Protein AF-A0A345ZHM4-F1 (afdb_monomer)

Mean predicted aligned error: 8.9 Å

Nearest PDB structures (foldseek):
  5lj5-assembly1_M  TM=5.415E-01  e=1.130E+00  Saccharomyces cerevisiae
  4q5e-assembly1_A  TM=4.643E-01  e=9.451E-01  Shigella sonnei Ss046
  3f7w-assembly1_A  TM=4.558E-01  e=5.976E+00  Thermobifida fusca YX
  5ih0-assembly1_A  TM=4.108E-01  e=2.927E+00  Escherichia coli
  6fdn-assembly1_A  TM=2.787E-01  e=7.144E+00  Homo sapiens

Solvent-accessible surface area (backbone atoms only — not comparable to full-atom values): 8341 Å² total; per-residue (Å²): 135,90,80,89,83,80,83,87,79,81,80,81,78,81,82,77,82,76,77,79,64,84,80,64,84,86,45,71,45,80,51,83,57,92,47,90,58,39,76,43,31,21,35,46,66,67,94,47,46,64,55,58,25,29,34,16,34,28,44,65,92,42,82,65,39,33,42,37,39,35,46,32,40,74,56,39,78,50,83,67,56,29,62,52,50,52,51,44,45,52,52,27,47,59,68,30,77,45,44,75,47,73,44,82,78,50,85,32,34,32,43,37,32,43,77,56,54,45,61,55,51,34,60,37,32,45,62,49,36,61,73,40,40,74,62,47,46,54,49,55,76,74,110

Sequence (143 aa):
MLRFFASLLVPLLFAGCAAASSCGDIKVEKIAPADSSVLEEWHRVTTEEDVLGVSASRLEGAQEEWQVFVNAAEFAREEPTQSMLHEAVTQALQNAEGVTAVLHEDREVWIVRGNVRGEALVRSVAPALDHMQRDLERTIEDL

Radius of gyration: 20.67 Å; Cα contacts (8 Å, |Δi|>4): 237; chains: 1; bounding box: 30×72×56 Å

Structure (mmCIF, N/CA/C/O backbone):
data_AF-A0A345ZHM4-F1
#
_entry.id   AF-A0A345ZHM4-F1
#
loop_
_atom_site.group_PDB
_atom_site.id
_atom_site.type_symbol
_atom_site.label_atom_id
_atom_site.label_alt_id
_atom_site.label_comp_id
_atom_site.label_asym_id
_atom_site.label_entity_id
_atom_site.label_seq_id
_atom_site.pdbx_PDB_ins_code
_atom_site.Cartn_x
_atom_site.Cartn_y
_atom_site.Cartn_z
_atom_site.occupancy
_atom_site.B_iso_or_equiv
_atom_site.auth_seq_id
_atom_site.auth_comp_id
_atom_site.auth_asym_id
_atom_site.auth_atom_id
_atom_site.pdbx_PDB_model_num
ATOM 1 N N . MET A 1 1 ? 2.504 -59.080 39.997 1.00 48.19 1 MET A N 1
ATOM 2 C CA . MET A 1 1 ? 1.284 -58.696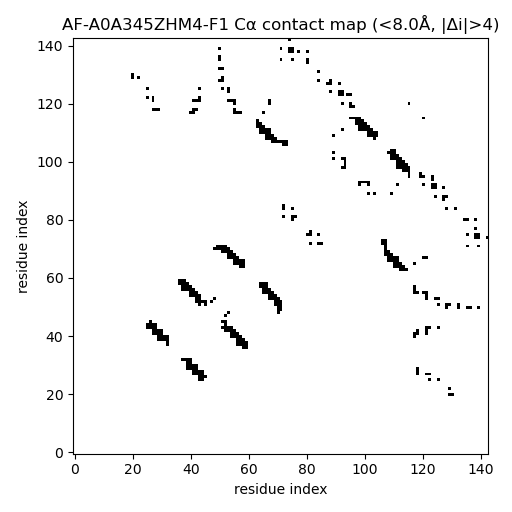 39.246 1.00 48.19 1 MET A CA 1
ATOM 3 C C . MET A 1 1 ? 0.566 -57.612 40.038 1.00 48.19 1 MET A C 1
ATOM 5 O O . MET A 1 1 ? 0.516 -57.775 41.247 1.00 48.19 1 MET A O 1
ATOM 9 N N . LEU A 1 2 ? 0.018 -56.583 39.362 1.00 37.91 2 LEU A N 1
ATOM 10 C CA . LEU A 1 2 ? -0.548 -55.307 39.880 1.00 37.91 2 LEU A CA 1
ATOM 11 C C . LEU A 1 2 ? 0.531 -54.263 40.266 1.00 37.91 2 LEU A C 1
ATOM 13 O O . LEU A 1 2 ? 1.482 -54.629 40.935 1.00 37.91 2 LEU A O 1
ATOM 17 N N . ARG A 1 3 ? 0.475 -52.965 39.918 1.00 41.22 3 ARG A N 1
ATOM 18 C CA . ARG A 1 3 ? -0.525 -52.118 39.236 1.00 41.22 3 ARG A CA 1
ATOM 19 C C . ARG A 1 3 ? 0.149 -50.861 38.644 1.00 41.22 3 ARG A C 1
ATOM 21 O O . ARG A 1 3 ? 1.068 -50.311 39.234 1.00 41.22 3 ARG A O 1
ATOM 28 N N . PHE A 1 4 ? -0.395 -50.444 37.503 1.00 41.91 4 PHE A N 1
ATOM 29 C CA . PHE A 1 4 ? -0.351 -49.141 36.830 1.00 41.91 4 PHE A CA 1
ATOM 30 C C . PHE A 1 4 ? -0.270 -47.896 37.735 1.00 41.91 4 PHE A C 1
ATOM 32 O O . PHE A 1 4 ? -1.046 -47.790 38.680 1.00 41.91 4 PHE A O 1
ATOM 39 N N . PHE A 1 5 ? 0.506 -46.893 37.306 1.00 45.88 5 PHE A N 1
ATOM 40 C CA . PHE A 1 5 ? 0.087 -45.485 37.334 1.00 45.88 5 PHE A CA 1
ATOM 41 C C . PHE A 1 5 ? 0.483 -44.834 36.003 1.00 45.88 5 PHE A C 1
ATOM 43 O O . PHE A 1 5 ? 1.660 -44.665 35.694 1.00 45.88 5 PHE A O 1
ATOM 50 N N . ALA A 1 6 ? -0.530 -44.559 35.183 1.00 45.09 6 ALA A N 1
ATOM 51 C CA . ALA A 1 6 ? -0.412 -43.837 33.928 1.00 45.09 6 ALA A CA 1
ATOM 52 C C . ALA A 1 6 ? -0.246 -42.336 34.212 1.00 45.09 6 ALA A C 1
ATOM 54 O O . ALA A 1 6 ? -0.940 -41.787 35.068 1.00 45.09 6 ALA A O 1
ATOM 55 N N . SER A 1 7 ? 0.671 -41.693 33.487 1.00 49.06 7 SER A N 1
ATOM 56 C CA . SER A 1 7 ? 0.829 -40.237 33.472 1.00 49.06 7 SER A CA 1
ATOM 57 C C . SER A 1 7 ? -0.458 -39.563 33.002 1.00 49.06 7 SER A C 1
ATOM 59 O O . SER A 1 7 ? -0.973 -39.869 31.928 1.00 49.06 7 SER A O 1
ATOM 61 N N . LEU A 1 8 ? -0.947 -38.622 33.805 1.00 47.78 8 LEU A N 1
ATOM 62 C CA . LEU A 1 8 ? -1.963 -37.650 33.420 1.00 47.78 8 LEU A CA 1
ATOM 63 C C . LEU A 1 8 ? -1.334 -36.640 32.455 1.00 47.78 8 LEU A C 1
ATOM 65 O O . LEU A 1 8 ? -0.517 -35.821 32.867 1.00 47.78 8 LEU A O 1
ATOM 69 N N . LEU A 1 9 ? -1.724 -36.694 31.182 1.00 47.56 9 LEU A N 1
ATOM 70 C CA . LEU A 1 9 ? -1.484 -35.619 30.223 1.00 47.56 9 LEU A CA 1
ATOM 71 C C . LEU A 1 9 ? -2.805 -34.860 30.050 1.00 47.56 9 LEU A C 1
ATOM 73 O O . LEU A 1 9 ? -3.767 -35.384 29.491 1.00 47.56 9 LEU A O 1
ATOM 77 N N . VAL A 1 10 ? -2.867 -33.650 30.602 1.00 49.81 10 VAL A N 1
ATOM 78 C CA . VAL A 1 10 ? -3.989 -32.718 30.434 1.00 49.81 10 VAL A CA 1
ATOM 79 C C . VAL A 1 10 ? -3.816 -32.028 29.078 1.00 49.81 10 VAL A C 1
ATOM 81 O O . VAL A 1 10 ? -2.755 -31.444 28.852 1.00 49.81 10 VAL A O 1
ATOM 84 N N . PRO A 1 11 ? -4.796 -32.063 28.160 1.00 46.88 11 PRO A N 1
ATOM 85 C CA . PRO A 1 11 ? -4.696 -31.290 26.933 1.00 46.88 11 PRO A CA 1
ATOM 86 C C . PRO A 1 11 ? -5.007 -29.819 27.238 1.00 46.88 11 PRO A C 1
ATOM 88 O O . PRO A 1 11 ? -6.087 -29.493 27.734 1.00 46.88 11 PRO A O 1
ATOM 91 N N . LEU A 1 12 ? -4.057 -28.927 26.935 1.00 51.16 12 LEU A N 1
ATOM 92 C CA . LEU A 1 12 ? -4.322 -27.495 26.818 1.00 51.16 12 LEU A CA 1
ATOM 93 C C . LEU A 1 12 ? -5.321 -27.285 25.672 1.00 51.16 12 LEU A C 1
ATOM 95 O O . LEU A 1 12 ? -5.002 -27.507 24.505 1.00 51.16 12 LEU A O 1
ATOM 99 N N . LEU A 1 13 ? -6.531 -26.854 26.015 1.00 48.09 13 LEU A N 1
ATOM 100 C CA . LEU A 1 13 ? -7.505 -26.342 25.060 1.00 48.09 13 LEU A CA 1
ATOM 101 C C . LEU A 1 13 ? -7.039 -24.957 24.596 1.00 48.09 13 LEU A C 1
ATOM 103 O O . LEU A 1 13 ? -7.191 -23.971 25.315 1.00 48.09 13 LEU A O 1
ATOM 107 N N . PHE A 1 14 ? -6.473 -24.883 23.392 1.00 47.84 14 PHE A N 1
ATOM 108 C CA . PHE A 1 14 ? -6.345 -23.623 22.666 1.00 47.84 14 PHE A CA 1
ATOM 109 C C . PHE A 1 14 ? -7.746 -23.173 22.244 1.00 47.84 14 PHE A C 1
ATOM 111 O O . PHE A 1 14 ? -8.314 -23.679 21.277 1.00 47.84 14 PHE A O 1
ATOM 118 N N . ALA A 1 15 ? -8.316 -22.227 22.986 1.00 48.16 15 ALA A N 1
ATOM 119 C CA . ALA A 1 15 ? -9.460 -21.456 22.525 1.00 48.16 15 ALA A CA 1
ATOM 120 C C . ALA A 1 15 ? -8.957 -20.442 21.486 1.00 48.16 15 ALA A C 1
ATOM 122 O O . ALA A 1 15 ? -8.536 -19.339 21.823 1.00 48.16 15 ALA A O 1
ATOM 123 N N . GLY A 1 16 ? -8.942 -20.849 20.217 1.00 39.53 16 GLY A N 1
ATOM 124 C CA . GLY A 1 16 ? -8.769 -19.928 19.103 1.00 39.53 16 GLY A CA 1
ATOM 125 C C . GLY A 1 16 ? -10.007 -19.044 18.975 1.00 39.53 16 GLY A C 1
ATOM 126 O O . GLY A 1 16 ? -11.043 -19.500 18.498 1.00 39.53 16 GLY A O 1
ATOM 127 N N . CYS A 1 17 ? -9.904 -17.780 19.381 1.00 39.47 17 CYS A N 1
ATOM 128 C CA . CYS A 1 17 ? -10.810 -16.739 18.907 1.00 39.47 17 CYS A CA 1
ATOM 129 C C . CYS A 1 17 ? -10.429 -16.408 17.460 1.00 39.47 17 CYS A C 1
ATOM 131 O O . CYS A 1 17 ? -9.667 -15.482 17.205 1.00 39.47 17 CYS A O 1
ATOM 133 N N . ALA A 1 18 ? -10.941 -17.182 16.506 1.00 46.31 18 ALA A N 1
ATOM 134 C CA . ALA A 1 18 ? -11.001 -16.739 15.122 1.00 46.31 18 ALA A CA 1
ATOM 135 C C . ALA A 1 18 ? -12.168 -15.751 15.013 1.00 46.31 18 ALA A C 1
ATOM 137 O O . ALA A 1 18 ? -13.318 -16.146 14.819 1.00 46.31 18 ALA A O 1
ATOM 138 N N . ALA A 1 19 ? -11.885 -14.461 15.199 1.00 45.94 19 ALA A N 1
ATOM 139 C CA . ALA A 1 19 ? -12.774 -13.430 14.693 1.00 45.94 19 ALA A CA 1
ATOM 140 C C . ALA A 1 19 ? -12.737 -13.546 13.167 1.00 45.94 19 ALA A C 1
ATOM 142 O O . ALA A 1 19 ? -11.712 -13.293 12.539 1.00 45.94 19 ALA A O 1
ATOM 143 N N . ALA A 1 20 ? -13.827 -14.027 12.578 1.00 44.38 20 ALA A N 1
ATOM 144 C CA . ALA A 1 20 ? -13.985 -14.043 11.138 1.00 44.38 20 ALA A CA 1
ATOM 145 C C . ALA A 1 20 ? -14.074 -12.586 10.652 1.00 44.38 20 ALA A C 1
ATOM 147 O O . ALA A 1 20 ? -15.149 -11.988 10.708 1.00 44.38 20 ALA A O 1
ATOM 148 N N . SER A 1 21 ? -12.950 -12.011 10.206 1.00 49.94 21 SER A N 1
ATOM 149 C CA . SER A 1 21 ? -12.984 -10.883 9.270 1.00 49.94 21 SER A CA 1
ATOM 150 C C . SER A 1 21 ? -13.783 -11.354 8.061 1.00 49.94 2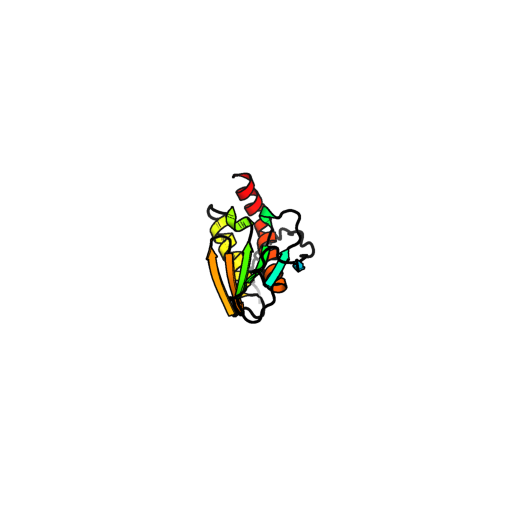1 SER A C 1
ATOM 152 O O . SER A 1 21 ? -13.506 -12.426 7.511 1.00 49.94 21 SER A O 1
ATOM 154 N N . SER A 1 22 ? -14.814 -10.609 7.672 1.00 49.91 22 SER A N 1
ATOM 155 C CA . SER A 1 22 ? -15.519 -10.875 6.424 1.00 49.91 22 SER A CA 1
ATOM 156 C C . SER A 1 22 ? -14.550 -10.602 5.279 1.00 49.91 22 SER A C 1
ATOM 158 O O . SER A 1 22 ? -14.397 -9.468 4.841 1.00 49.91 22 SER A O 1
ATOM 160 N N . CYS A 1 23 ? -13.869 -11.655 4.838 1.00 48.59 23 CYS A N 1
ATOM 161 C CA . CYS A 1 23 ? -12.994 -11.676 3.678 1.00 48.59 23 CYS A CA 1
ATOM 162 C C . CYS A 1 23 ? -13.878 -11.548 2.427 1.00 48.59 23 CYS A C 1
ATOM 164 O O . CYS A 1 23 ? -14.219 -12.540 1.783 1.00 48.59 23 CYS A O 1
ATOM 166 N N . GLY A 1 24 ? -14.379 -10.340 2.165 1.00 64.75 24 GLY A N 1
ATOM 167 C CA . GLY A 1 24 ? -14.905 -10.005 0.850 1.00 64.75 24 GLY A CA 1
ATOM 168 C C . GLY A 1 24 ? -13.766 -10.105 -0.160 1.00 64.75 24 GLY A C 1
ATOM 169 O O . GLY A 1 24 ? -12.610 -9.863 0.186 1.00 64.75 24 GLY A O 1
ATOM 170 N N . ASP A 1 25 ? -14.069 -10.483 -1.400 1.00 85.12 25 ASP A N 1
ATOM 171 C CA . ASP A 1 25 ? -13.048 -10.522 -2.445 1.00 85.12 25 ASP A CA 1
ATOM 172 C C . ASP A 1 25 ? -12.391 -9.139 -2.569 1.00 85.12 25 ASP A C 1
ATOM 174 O O . ASP A 1 25 ? -13.051 -8.155 -2.914 1.00 85.12 25 ASP A O 1
ATOM 178 N N . ILE A 1 26 ? -11.083 -9.056 -2.294 1.00 94.75 26 ILE A N 1
ATOM 179 C CA . ILE A 1 26 ? -10.316 -7.825 -2.489 1.00 94.75 26 ILE A CA 1
ATOM 180 C C . ILE A 1 26 ? -10.358 -7.469 -3.973 1.00 94.75 26 ILE A C 1
ATOM 182 O O . ILE A 1 26 ? -9.760 -8.143 -4.824 1.00 94.75 26 ILE A O 1
ATOM 186 N N . LYS A 1 27 ? -11.064 -6.386 -4.287 1.00 97.44 27 LYS A N 1
ATOM 187 C CA . LYS A 1 27 ? -11.147 -5.838 -5.634 1.00 97.44 27 LYS A CA 1
ATOM 188 C C . LYS A 1 27 ? -10.078 -4.764 -5.808 1.00 97.44 27 LYS A C 1
ATOM 190 O O . LYS A 1 27 ? -9.984 -3.836 -5.011 1.00 97.44 27 LYS A O 1
ATOM 195 N N . VAL A 1 28 ? -9.279 -4.904 -6.861 1.00 98.25 28 VAL A N 1
ATOM 196 C CA . VAL A 1 28 ? -8.213 -3.968 -7.230 1.00 98.25 28 VAL A CA 1
ATOM 197 C C . VAL A 1 28 ? -8.393 -3.607 -8.692 1.00 98.25 28 VAL A C 1
ATOM 199 O O . VAL A 1 28 ? -8.646 -4.489 -9.515 1.00 98.25 28 VAL A O 1
ATOM 202 N N . GLU A 1 29 ? -8.275 -2.327 -9.015 1.00 98.19 29 GLU A N 1
ATOM 203 C CA . GLU A 1 29 ? -8.417 -1.824 -10.378 1.00 98.19 29 GLU A CA 1
ATOM 204 C C . GLU A 1 29 ? -7.202 -0.990 -10.777 1.00 98.19 29 GLU A C 1
ATOM 206 O O . GLU A 1 29 ? -6.572 -0.330 -9.951 1.00 98.19 29 GLU A O 1
ATOM 211 N N . LYS A 1 30 ? -6.865 -1.047 -12.067 1.00 98.38 30 LYS A N 1
ATOM 212 C CA . LYS A 1 30 ? -5.929 -0.108 -12.679 1.00 98.38 30 LYS A CA 1
ATOM 213 C C . LYS A 1 30 ? -6.705 1.136 -13.066 1.00 98.38 30 LYS A C 1
ATOM 215 O O . LYS A 1 30 ? -7.695 1.019 -13.790 1.00 98.38 30 LYS A O 1
ATOM 220 N N . ILE A 1 31 ? -6.221 2.301 -12.662 1.00 97.31 31 ILE A N 1
ATOM 221 C CA . ILE A 1 31 ? -6.845 3.576 -13.010 1.00 97.31 31 ILE A CA 1
ATOM 222 C C . ILE A 1 31 ? -5.973 4.374 -13.971 1.00 97.31 31 ILE A C 1
ATOM 224 O O . ILE A 1 31 ? -4.779 4.114 -14.137 1.00 97.31 31 ILE A O 1
ATOM 228 N N . ALA A 1 32 ? -6.605 5.319 -14.663 1.00 96.69 32 ALA A N 1
ATOM 229 C CA . ALA A 1 32 ? -5.880 6.327 -15.414 1.00 96.69 32 ALA A CA 1
ATOM 230 C C . ALA A 1 32 ? -5.272 7.316 -14.406 1.00 96.69 32 ALA A C 1
ATOM 232 O O . ALA A 1 32 ? -6.045 7.907 -13.648 1.00 96.69 32 ALA A O 1
ATOM 233 N N . PRO A 1 33 ? -3.942 7.501 -14.385 1.00 94.62 33 PRO A N 1
ATOM 234 C CA . PRO A 1 33 ? -3.334 8.427 -13.443 1.00 94.62 33 PRO A CA 1
ATOM 235 C C . PRO A 1 33 ? -3.801 9.863 -13.689 1.00 94.62 33 PRO A C 1
ATOM 237 O O . PRO A 1 33 ? -3.932 10.295 -14.838 1.00 94.62 33 PRO A O 1
ATOM 240 N N . ALA A 1 34 ? -4.060 10.599 -12.610 1.00 90.69 34 ALA A N 1
ATOM 241 C CA . ALA A 1 34 ? -4.485 11.998 -12.691 1.00 90.69 34 ALA A CA 1
ATOM 242 C C . ALA A 1 34 ? -3.313 12.955 -12.975 1.00 90.69 34 ALA A C 1
ATOM 244 O O . ALA A 1 34 ? -3.504 14.007 -13.587 1.00 90.69 34 ALA A O 1
ATOM 245 N N . ASP A 1 35 ? -2.109 12.580 -12.541 1.00 91.81 35 ASP A N 1
ATOM 246 C CA . ASP A 1 35 ? -0.874 13.337 -12.724 1.00 91.81 35 ASP A CA 1
ATOM 247 C C . ASP A 1 35 ? -0.028 12.712 -13.843 1.00 91.81 35 ASP A C 1
ATOM 249 O O . ASP A 1 35 ? 0.202 11.503 -13.869 1.00 91.81 35 ASP A O 1
ATOM 253 N N . SER A 1 36 ? 0.464 13.539 -14.770 1.00 92.62 36 SER A N 1
ATOM 254 C CA . SER A 1 36 ? 1.314 13.096 -15.883 1.00 92.62 36 SER A CA 1
ATOM 255 C C . SER A 1 36 ? 2.658 12.501 -15.452 1.00 92.62 36 SER A C 1
ATOM 257 O O . SER A 1 36 ? 3.270 11.776 -16.232 1.00 92.62 36 SER A O 1
ATOM 259 N N . SER A 1 37 ? 3.121 12.807 -14.239 1.00 94.19 37 SER A N 1
ATOM 260 C CA . SER A 1 37 ? 4.320 12.216 -13.640 1.00 94.19 37 SER A CA 1
ATOM 261 C C . SER A 1 37 ? 4.093 10.789 -13.135 1.00 94.19 37 SER A C 1
ATOM 263 O O . SER A 1 37 ? 5.057 10.097 -12.819 1.00 94.19 37 SER A O 1
ATOM 265 N N . VAL A 1 38 ? 2.848 10.308 -13.092 1.00 96.00 38 VAL A N 1
ATOM 266 C CA . VAL A 1 38 ? 2.514 8.932 -12.721 1.00 96.00 38 VAL A CA 1
ATOM 267 C C . VAL A 1 38 ? 2.316 8.111 -13.996 1.00 96.00 38 VAL A C 1
ATOM 269 O O . VAL A 1 38 ? 1.423 8.359 -14.803 1.00 96.00 38 VAL A O 1
ATOM 272 N N . LEU A 1 39 ? 3.153 7.093 -14.185 1.00 95.81 39 LEU A N 1
ATOM 273 C CA . LEU A 1 39 ? 3.117 6.221 -15.363 1.00 95.81 39 LEU A CA 1
ATOM 274 C C . LEU A 1 39 ? 2.061 5.120 -15.246 1.00 95.81 39 LEU A C 1
ATOM 276 O O . LEU A 1 39 ? 1.565 4.607 -16.251 1.00 95.81 39 LEU A O 1
ATOM 280 N N . GLU A 1 40 ? 1.781 4.678 -14.024 1.00 97.12 40 GLU A N 1
ATOM 281 C CA . GLU A 1 40 ? 0.852 3.590 -13.749 1.00 97.12 40 GLU A CA 1
ATOM 282 C C . GLU A 1 40 ? 0.347 3.672 -12.315 1.00 97.12 40 GLU A C 1
ATOM 284 O O . GLU A 1 40 ? 1.142 3.905 -11.411 1.00 97.12 40 GLU A O 1
ATOM 289 N N . GLU A 1 41 ? -0.946 3.418 -12.118 1.00 98.00 41 GLU A N 1
ATOM 290 C CA . GLU A 1 41 ? -1.585 3.482 -10.809 1.00 98.00 41 GLU A CA 1
ATOM 291 C C . GLU A 1 41 ? -2.634 2.378 -10.650 1.00 98.00 41 GLU A C 1
ATOM 293 O O . GLU A 1 41 ? -3.390 2.058 -11.575 1.00 98.00 41 GLU A O 1
ATOM 298 N N . TRP A 1 42 ? -2.650 1.784 -9.462 1.00 98.62 42 TRP A N 1
ATOM 299 C CA . TRP A 1 42 ? -3.588 0.754 -9.041 1.00 98.62 42 TRP A CA 1
ATOM 300 C C . TRP A 1 42 ? -4.188 1.138 -7.699 1.00 98.62 42 TRP A C 1
ATOM 302 O O . TRP A 1 42 ? -3.463 1.624 -6.839 1.00 98.62 42 TRP A O 1
ATOM 312 N N . HIS A 1 43 ? -5.470 0.858 -7.489 1.00 97.88 43 HIS A N 1
ATOM 313 C CA . HIS A 1 43 ? -6.135 1.131 -6.216 1.00 97.88 43 HIS A CA 1
ATOM 314 C C . HIS A 1 43 ? -7.009 -0.031 -5.749 1.00 97.88 43 HIS A C 1
ATOM 316 O O . HIS A 1 43 ? -7.543 -0.805 -6.551 1.00 97.88 43 HIS A O 1
ATOM 322 N N . ARG A 1 44 ? -7.161 -0.159 -4.431 1.00 98.25 44 ARG A N 1
ATOM 323 C CA . ARG A 1 44 ? -8.200 -0.999 -3.842 1.00 98.25 44 ARG A CA 1
ATOM 324 C C . ARG A 1 44 ? -9.550 -0.322 -4.068 1.00 98.25 44 ARG A C 1
ATOM 326 O O . ARG A 1 44 ? -9.729 0.834 -3.708 1.00 98.25 44 ARG A O 1
ATOM 333 N N . VAL A 1 45 ? -10.521 -1.067 -4.587 1.00 97.94 45 VAL A N 1
ATOM 334 C CA . VAL A 1 45 ? -11.911 -0.608 -4.646 1.00 97.94 45 VAL A CA 1
ATOM 335 C C . VAL A 1 45 ? -12.562 -0.877 -3.292 1.00 97.94 45 VAL A C 1
ATOM 337 O O . VAL A 1 45 ? -12.735 -2.032 -2.900 1.00 97.94 45 VAL A O 1
ATOM 340 N N . THR A 1 46 ? -12.918 0.186 -2.577 1.00 96.25 46 THR A N 1
ATOM 341 C CA . THR A 1 46 ? -13.570 0.134 -1.264 1.00 96.25 46 THR A CA 1
ATOM 342 C C . THR A 1 46 ? -14.500 1.334 -1.089 1.00 96.25 46 THR A C 1
ATOM 344 O O . THR A 1 46 ? -14.320 2.353 -1.746 1.00 96.25 46 THR A O 1
ATOM 347 N N . THR A 1 47 ? -15.508 1.217 -0.225 1.00 95.88 47 THR A N 1
ATOM 348 C CA . THR A 1 47 ? -16.336 2.356 0.213 1.00 95.88 47 THR A CA 1
ATOM 349 C C . THR A 1 47 ? -15.769 3.056 1.449 1.00 95.88 47 THR A C 1
ATOM 351 O O . THR A 1 47 ? -16.297 4.082 1.859 1.00 95.88 47 THR A O 1
ATOM 354 N N . GLU A 1 48 ? -14.725 2.490 2.053 1.00 95.62 48 GLU A N 1
ATOM 355 C CA . GLU A 1 48 ? -14.082 2.964 3.282 1.00 95.62 48 GLU A CA 1
ATOM 356 C C . GLU A 1 48 ? -12.664 3.445 2.952 1.00 95.62 48 GLU A C 1
ATOM 358 O O . GLU A 1 48 ? -11.680 2.863 3.400 1.00 95.62 48 GLU A O 1
ATOM 363 N N . GLU A 1 49 ? -12.545 4.447 2.078 1.00 95.56 49 GLU A N 1
ATOM 364 C CA . GLU A 1 49 ? -11.251 4.882 1.526 1.00 95.56 49 GLU A CA 1
ATOM 365 C C . GLU A 1 49 ? -10.277 5.366 2.609 1.00 95.56 49 GLU A C 1
ATOM 367 O O . GLU A 1 49 ? -9.106 5.006 2.562 1.00 95.56 49 GLU A O 1
ATOM 372 N N . ASP A 1 50 ? -10.747 6.078 3.634 1.00 96.06 50 ASP A N 1
ATOM 373 C CA . ASP A 1 50 ? -9.877 6.586 4.706 1.00 96.06 50 ASP A CA 1
ATOM 374 C C . ASP A 1 50 ? -9.281 5.469 5.581 1.00 96.06 50 ASP A C 1
ATOM 376 O O . ASP A 1 50 ? -8.185 5.614 6.117 1.00 96.06 50 ASP A O 1
ATOM 380 N N . VAL A 1 51 ? -9.973 4.330 5.698 1.00 97.12 51 VAL A N 1
ATOM 381 C CA . VAL A 1 51 ? -9.583 3.205 6.570 1.00 97.12 51 VAL A CA 1
ATOM 382 C C . VAL A 1 51 ? -8.871 2.101 5.785 1.00 97.12 51 VAL A C 1
ATOM 384 O O . VAL A 1 51 ? -7.880 1.526 6.231 1.00 97.12 51 VAL A O 1
ATOM 387 N N . LEU A 1 52 ? -9.397 1.769 4.609 1.00 97.75 52 LEU A N 1
ATOM 388 C CA . LEU A 1 52 ? -8.999 0.606 3.821 1.00 97.75 52 LEU A CA 1
ATOM 389 C C . LEU A 1 52 ? -8.307 0.985 2.508 1.00 97.75 52 LEU A C 1
ATOM 391 O O . LEU A 1 52 ? -7.879 0.089 1.774 1.00 97.75 52 LEU A O 1
ATOM 395 N N . GLY A 1 53 ? -8.214 2.280 2.194 1.00 98.06 53 GLY A N 1
ATOM 396 C CA . GLY A 1 53 ? -7.596 2.796 0.980 1.00 98.06 53 GLY A CA 1
ATOM 397 C C . GLY A 1 53 ? -6.122 2.423 0.878 1.00 98.06 53 GLY A C 1
ATOM 398 O O . GLY A 1 53 ? -5.319 2.706 1.768 1.00 98.06 53 GLY A O 1
ATOM 399 N N . VAL A 1 54 ? -5.785 1.778 -0.239 1.00 98.62 54 VAL A N 1
ATOM 400 C CA . VAL A 1 54 ? -4.411 1.491 -0.656 1.00 98.62 54 VAL A CA 1
ATOM 401 C C . VAL A 1 54 ? -4.302 1.751 -2.142 1.00 98.62 54 VAL A C 1
ATOM 403 O O . VAL A 1 54 ? -5.128 1.253 -2.919 1.00 98.62 54 VAL A O 1
ATOM 406 N N . SER A 1 55 ? -3.248 2.451 -2.540 1.00 98.50 55 SER A N 1
ATOM 407 C CA . SER A 1 55 ? -2.855 2.573 -3.938 1.00 98.50 55 SER A CA 1
ATOM 408 C C . SER A 1 55 ? -1.385 2.222 -4.143 1.00 98.50 55 SER A C 1
ATOM 410 O O . SER A 1 55 ? -0.577 2.250 -3.217 1.00 98.50 55 SER A O 1
ATOM 412 N N . ALA A 1 56 ? -1.049 1.825 -5.367 1.00 98.50 56 ALA A N 1
ATOM 413 C CA . ALA A 1 56 ? 0.316 1.589 -5.806 1.00 98.50 56 ALA A CA 1
ATOM 414 C C . ALA A 1 56 ? 0.564 2.339 -7.115 1.00 98.50 56 ALA A C 1
ATOM 416 O O . ALA A 1 56 ? -0.063 2.037 -8.136 1.00 98.50 56 ALA A O 1
ATOM 417 N N . SER A 1 57 ? 1.515 3.264 -7.085 1.00 97.88 57 SER A N 1
ATOM 418 C CA . SER A 1 57 ? 1.832 4.168 -8.188 1.00 97.88 57 SER A CA 1
ATOM 419 C C . SER A 1 57 ? 3.285 4.015 -8.615 1.00 97.88 57 SER A C 1
ATOM 421 O O . SER A 1 57 ? 4.184 3.908 -7.784 1.00 97.88 57 SER A O 1
ATOM 423 N N . ARG A 1 58 ? 3.537 4.006 -9.923 1.00 96.62 58 ARG A N 1
ATOM 424 C CA . ARG A 1 58 ? 4.889 4.063 -10.489 1.00 96.62 58 ARG A CA 1
ATOM 425 C C . ARG A 1 58 ? 5.105 5.428 -11.115 1.00 96.62 58 ARG A C 1
ATOM 427 O O . ARG A 1 58 ? 4.406 5.779 -12.067 1.00 96.62 58 ARG A O 1
ATOM 434 N N . LEU A 1 59 ? 6.086 6.165 -10.609 1.00 93.50 59 LEU A N 1
ATOM 435 C CA . LEU A 1 59 ? 6.404 7.513 -11.073 1.00 93.50 59 LEU A CA 1
ATOM 436 C C . LEU A 1 59 ? 7.367 7.502 -12.265 1.00 93.50 59 LEU A C 1
ATOM 438 O O . LEU A 1 59 ? 8.148 6.569 -12.471 1.00 93.50 59 LEU A O 1
ATOM 442 N N . GLU A 1 60 ? 7.327 8.568 -13.054 1.00 91.31 60 GLU A N 1
ATOM 443 C CA . GLU A 1 60 ? 8.323 8.861 -14.073 1.00 91.31 60 GLU A CA 1
ATOM 444 C C . GLU A 1 60 ? 9.690 9.105 -13.414 1.00 91.31 60 GLU A C 1
ATOM 446 O O . GLU A 1 60 ? 9.801 9.747 -12.374 1.00 91.31 60 GLU A O 1
ATOM 451 N N . GLY A 1 61 ? 10.756 8.551 -13.997 1.00 85.69 61 GLY A N 1
ATOM 452 C CA . GLY A 1 61 ? 12.116 8.655 -13.453 1.00 85.69 61 GLY A CA 1
ATOM 453 C C . GLY A 1 61 ? 12.446 7.672 -12.321 1.00 85.69 61 GLY A C 1
ATOM 454 O O . GLY A 1 61 ? 13.622 7.378 -12.121 1.00 85.69 61 GLY A O 1
ATOM 455 N N . ALA A 1 62 ? 11.445 7.084 -11.662 1.00 83.50 62 ALA A N 1
ATOM 456 C CA . ALA A 1 62 ? 11.606 6.059 -10.627 1.00 83.50 62 ALA A CA 1
ATOM 457 C C . ALA A 1 62 ? 11.599 4.646 -11.247 1.00 83.50 62 ALA A C 1
ATOM 459 O O . ALA A 1 62 ? 10.686 3.841 -11.046 1.00 83.50 62 ALA A O 1
ATOM 460 N N . GLN A 1 63 ? 12.590 4.362 -12.104 1.00 74.44 63 GLN A N 1
ATOM 4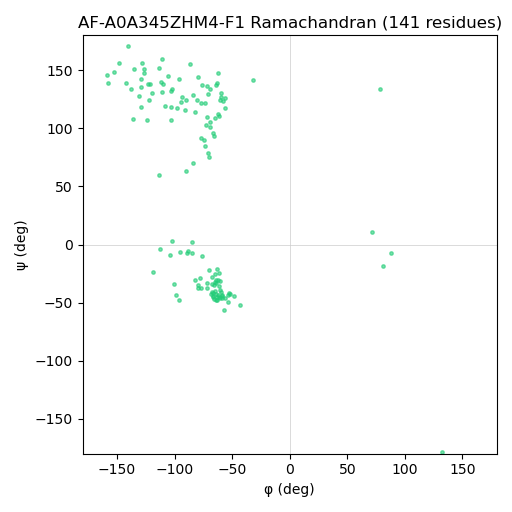61 C CA . GLN A 1 63 ? 12.676 3.066 -12.784 1.00 74.44 63 GLN A CA 1
ATOM 462 C C . GLN A 1 63 ? 12.748 1.930 -11.749 1.00 74.44 63 GLN A C 1
ATOM 464 O O . GLN A 1 63 ? 13.639 1.915 -10.909 1.00 74.44 63 GLN A O 1
ATOM 469 N N . GLU A 1 64 ? 11.810 0.981 -11.846 1.00 80.50 64 GLU A N 1
ATOM 470 C CA . GLU A 1 64 ? 11.692 -0.209 -10.977 1.00 80.50 64 GLU A CA 1
ATOM 471 C C . GLU A 1 64 ? 11.229 0.047 -9.527 1.00 80.50 64 GLU A C 1
ATOM 473 O O . GLU A 1 64 ? 11.245 -0.874 -8.706 1.00 80.50 64 GLU A O 1
ATOM 478 N N . GLU A 1 65 ? 10.757 1.260 -9.225 1.00 95.50 65 GLU A N 1
ATOM 479 C CA . GLU A 1 65 ? 10.207 1.632 -7.919 1.00 95.50 65 GLU A CA 1
ATOM 480 C C . GLU A 1 65 ? 8.693 1.863 -7.980 1.00 95.50 65 GLU A C 1
ATOM 482 O O . GLU A 1 65 ? 8.164 2.491 -8.899 1.00 95.50 65 GLU A O 1
ATOM 487 N N . TRP A 1 66 ? 7.996 1.360 -6.966 1.00 98.19 66 TRP A N 1
ATOM 488 C CA . TRP A 1 66 ? 6.592 1.640 -6.696 1.00 98.19 66 TRP A CA 1
ATOM 489 C C . TRP A 1 66 ? 6.474 2.450 -5.411 1.00 98.19 66 TRP A C 1
ATOM 491 O O . TRP A 1 66 ? 7.139 2.136 -4.427 1.00 98.19 66 TRP A O 1
ATOM 501 N N . GLN A 1 67 ? 5.586 3.435 -5.401 1.00 97.88 67 GLN A N 1
ATOM 502 C CA . GLN A 1 67 ? 5.084 4.051 -4.181 1.00 97.88 67 GLN A CA 1
ATOM 503 C C . GLN A 1 67 ? 3.785 3.358 -3.796 1.00 97.88 67 GLN A C 1
ATOM 505 O O . GLN A 1 67 ? 2.854 3.312 -4.599 1.00 97.88 67 GLN A O 1
ATOM 510 N N . VAL A 1 68 ? 3.729 2.800 -2.594 1.00 98.62 68 VAL A N 1
ATOM 511 C CA . VAL A 1 68 ? 2.505 2.268 -2.002 1.00 98.62 68 VAL A CA 1
ATOM 512 C C . VAL A 1 68 ? 2.020 3.266 -0.969 1.00 98.62 68 VAL A C 1
ATOM 514 O O . VAL A 1 68 ? 2.725 3.537 0.002 1.00 98.62 68 VAL A O 1
ATOM 517 N N . PHE A 1 69 ? 0.828 3.798 -1.200 1.00 98.25 69 PHE A N 1
ATOM 518 C CA . PHE A 1 69 ? 0.170 4.748 -0.318 1.00 98.25 69 PHE A CA 1
ATOM 519 C C . PHE A 1 69 ? -0.906 4.027 0.496 1.00 98.25 69 PHE A C 1
ATOM 521 O O . PHE A 1 69 ? -1.676 3.243 -0.067 1.00 98.25 69 PHE A O 1
ATOM 528 N N . VAL A 1 70 ? -0.961 4.279 1.805 1.00 98.50 70 VAL A N 1
ATOM 529 C CA . VAL A 1 70 ? -1.962 3.704 2.718 1.00 98.50 70 VAL A CA 1
ATOM 530 C C . VAL A 1 70 ? -2.694 4.828 3.443 1.00 98.50 70 VAL A C 1
ATOM 532 O O . VAL A 1 70 ? -2.138 5.428 4.359 1.00 98.50 70 VAL A O 1
ATOM 535 N N . ASN A 1 71 ? -3.957 5.076 3.085 1.00 97.69 71 ASN A N 1
ATOM 536 C CA . ASN A 1 71 ? -4.726 6.223 3.585 1.00 97.69 71 ASN A CA 1
ATOM 537 C C . ASN A 1 71 ? -4.793 6.266 5.118 1.00 97.69 71 ASN A C 1
ATOM 539 O O . ASN A 1 71 ? -4.506 7.292 5.729 1.00 97.69 71 ASN A O 1
ATOM 543 N N . ALA A 1 72 ? -5.078 5.131 5.762 1.00 97.56 72 ALA A N 1
ATOM 544 C CA . ALA A 1 72 ? -5.216 5.074 7.217 1.00 97.56 72 ALA A CA 1
ATOM 545 C C . ALA A 1 72 ? -3.936 5.466 7.973 1.00 97.56 72 ALA A C 1
ATOM 547 O O . ALA A 1 72 ? -4.004 5.913 9.120 1.00 97.56 72 ALA A O 1
ATOM 548 N N . ALA A 1 73 ? -2.764 5.330 7.344 1.00 97.19 73 ALA A N 1
ATOM 549 C CA . ALA A 1 73 ? -1.497 5.700 7.961 1.00 97.19 73 ALA A CA 1
ATOM 550 C C . ALA A 1 73 ? -1.337 7.219 8.114 1.00 97.19 73 ALA A C 1
ATOM 552 O O . ALA A 1 73 ? -0.616 7.655 9.009 1.00 97.19 73 ALA A O 1
ATOM 553 N N . GLU A 1 74 ? -2.057 8.036 7.340 1.00 94.81 74 GLU A N 1
ATOM 554 C CA . GLU A 1 74 ? -2.083 9.492 7.522 1.00 94.81 74 GLU A CA 1
ATOM 555 C C . GLU A 1 74 ? -2.632 9.882 8.911 1.00 94.81 74 GLU A C 1
ATOM 557 O O . GLU A 1 74 ? -2.153 10.836 9.553 1.00 94.81 74 GLU A O 1
ATOM 562 N N .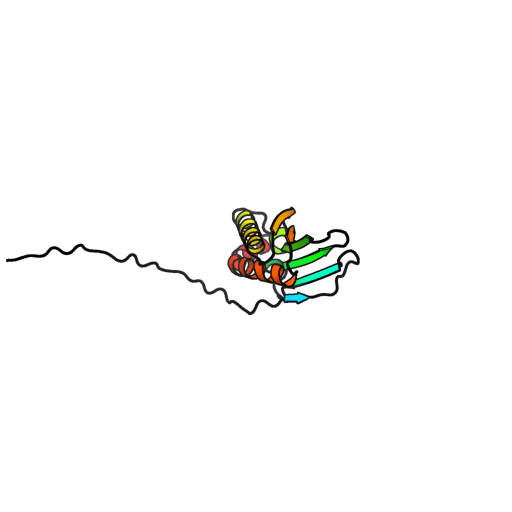 PHE A 1 75 ? -3.610 9.102 9.380 1.00 93.81 75 PHE A N 1
ATOM 563 C CA . PHE A 1 75 ? -4.436 9.354 10.559 1.00 93.81 75 PHE A CA 1
ATOM 564 C C . PHE A 1 75 ? -3.997 8.559 11.791 1.00 93.81 75 PHE A C 1
ATOM 566 O O . PHE A 1 75 ? -4.061 9.077 12.906 1.00 93.81 75 PHE A O 1
ATOM 573 N N . ALA A 1 76 ? -3.490 7.336 11.610 1.00 94.44 76 ALA A N 1
ATOM 574 C CA . ALA A 1 76 ? -3.011 6.479 12.692 1.00 94.44 76 ALA A CA 1
ATOM 575 C C . ALA A 1 76 ? -1.693 6.998 13.300 1.00 94.44 76 ALA A C 1
ATOM 577 O O . ALA A 1 76 ? -0.603 6.515 12.995 1.00 94.44 76 ALA A O 1
ATOM 578 N N . ARG A 1 77 ? -1.794 8.016 14.161 1.00 91.69 77 ARG A N 1
ATOM 579 C CA . ARG A 1 77 ? -0.653 8.737 14.760 1.00 91.69 77 ARG A CA 1
ATOM 580 C C . ARG A 1 77 ? -0.373 8.367 16.210 1.00 91.69 77 ARG A C 1
ATOM 582 O O . ARG A 1 77 ? 0.624 8.817 16.767 1.00 91.69 77 ARG A O 1
ATOM 589 N N . GLU A 1 78 ? -1.267 7.604 16.823 1.00 93.31 78 GLU A N 1
ATOM 590 C CA . GLU A 1 78 ? -1.169 7.226 18.225 1.00 93.31 78 GLU A CA 1
ATOM 591 C C . GLU A 1 78 ? -0.742 5.771 18.380 1.00 93.31 78 GLU A C 1
ATOM 593 O O . GLU A 1 78 ? -1.111 4.890 17.597 1.00 93.31 78 GLU A O 1
ATOM 598 N N . GLU A 1 79 ? 0.035 5.515 19.428 1.00 94.62 79 GLU A N 1
ATOM 599 C CA . GLU A 1 79 ? 0.423 4.162 19.799 1.00 94.62 79 GLU A CA 1
ATOM 600 C C . GLU A 1 79 ? -0.706 3.454 20.565 1.00 94.62 79 GLU A C 1
ATOM 602 O O . GLU A 1 79 ? -1.382 4.082 21.384 1.00 94.62 79 GLU A O 1
ATOM 607 N N . PRO A 1 80 ? -0.894 2.134 20.366 1.00 95.44 80 PRO A N 1
ATOM 608 C CA . PRO A 1 80 ? -0.037 1.227 19.587 1.00 95.44 80 PRO A CA 1
ATOM 609 C C . PRO A 1 80 ? -0.382 1.137 18.088 1.00 95.44 80 PRO A C 1
ATOM 611 O O . PRO A 1 80 ? 0.317 0.454 17.337 1.00 95.44 80 PRO A O 1
ATOM 614 N N . THR A 1 81 ? -1.473 1.772 17.646 1.00 95.69 81 THR A N 1
ATOM 615 C CA . THR A 1 81 ? -2.024 1.613 16.291 1.00 95.69 81 THR A CA 1
ATOM 616 C C . THR A 1 81 ? -1.022 2.013 15.211 1.00 95.69 81 THR A C 1
ATOM 618 O O . THR A 1 81 ? -0.891 1.301 14.215 1.00 95.69 81 THR A O 1
ATOM 621 N N . GLN A 1 82 ? -0.274 3.100 15.423 1.00 95.62 82 GLN A N 1
ATOM 622 C CA . GLN A 1 82 ? 0.753 3.568 14.491 1.00 95.62 82 GLN A CA 1
ATOM 623 C C . GLN A 1 82 ? 1.813 2.490 14.217 1.00 95.62 82 GLN A C 1
ATOM 625 O O . GLN A 1 82 ? 2.036 2.122 13.060 1.00 95.62 82 GLN A O 1
ATOM 630 N N . SER A 1 83 ? 2.461 1.967 15.265 1.00 96.75 83 SER A N 1
ATOM 631 C CA . SER A 1 83 ? 3.512 0.957 15.105 1.00 96.75 83 SER A CA 1
ATOM 632 C C . SER A 1 83 ? 2.969 -0.351 14.529 1.00 96.75 83 SER A C 1
ATOM 634 O O . SER A 1 83 ? 3.602 -0.946 13.655 1.00 96.75 83 SER A O 1
ATOM 636 N N . MET A 1 84 ? 1.777 -0.774 14.962 1.00 97.69 84 MET A N 1
ATOM 637 C CA . MET A 1 84 ? 1.128 -1.980 14.440 1.00 97.69 84 MET A CA 1
ATOM 638 C C . MET A 1 84 ? 0.825 -1.866 12.943 1.00 97.69 84 MET A C 1
ATOM 640 O O . MET A 1 84 ? 1.083 -2.810 12.198 1.00 97.69 84 MET A O 1
ATOM 644 N N . LEU A 1 85 ? 0.321 -0.712 12.492 1.00 97.62 85 LEU A N 1
ATOM 645 C CA . LEU A 1 85 ? -0.006 -0.486 11.085 1.00 97.62 85 LEU A CA 1
ATOM 646 C C . LEU A 1 85 ? 1.263 -0.500 10.239 1.00 97.62 85 LEU A C 1
ATOM 648 O O . LEU A 1 85 ? 1.326 -1.194 9.224 1.00 97.62 85 LEU A O 1
ATOM 652 N N . HIS A 1 86 ? 2.292 0.220 10.687 1.00 97.94 86 HIS A N 1
ATOM 653 C CA . HIS A 1 86 ? 3.566 0.268 9.986 1.00 97.94 86 HIS A CA 1
ATOM 654 C C . HIS A 1 86 ? 4.200 -1.124 9.844 1.00 97.94 86 HIS A C 1
ATOM 656 O O . HIS A 1 86 ? 4.655 -1.488 8.755 1.00 97.94 86 HIS A O 1
ATOM 662 N N . GLU A 1 87 ? 4.220 -1.919 10.917 1.00 98.25 87 GLU A N 1
ATOM 663 C CA . GLU A 1 87 ? 4.751 -3.283 10.884 1.00 98.25 87 GLU A CA 1
ATOM 664 C C . GLU A 1 87 ? 3.939 -4.179 9.940 1.00 98.25 87 GLU A C 1
ATOM 666 O O . GLU A 1 87 ? 4.522 -4.850 9.086 1.00 98.25 87 GLU A O 1
ATOM 671 N N . ALA A 1 88 ? 2.608 -4.145 10.041 1.00 98.44 88 ALA A N 1
ATOM 672 C CA . ALA A 1 88 ? 1.728 -4.981 9.233 1.00 98.44 88 ALA A CA 1
ATOM 673 C C . ALA A 1 88 ? 1.850 -4.674 7.730 1.00 98.44 88 ALA A C 1
ATOM 675 O O . ALA A 1 88 ? 2.002 -5.597 6.925 1.00 98.44 88 ALA A O 1
ATOM 676 N N . VAL A 1 89 ? 1.856 -3.392 7.345 1.00 98.69 89 VAL A N 1
ATOM 677 C CA . VAL A 1 89 ? 2.037 -2.962 5.947 1.00 98.69 89 VAL A CA 1
ATOM 678 C C . VAL A 1 89 ? 3.424 -3.350 5.437 1.00 98.69 89 VAL A C 1
ATOM 680 O O . VAL A 1 89 ? 3.548 -3.949 4.367 1.00 98.69 89 VAL A O 1
ATOM 683 N N . THR A 1 90 ? 4.476 -3.071 6.212 1.00 98.69 90 THR A N 1
ATOM 684 C CA . THR A 1 90 ? 5.856 -3.376 5.807 1.00 98.69 90 THR A CA 1
ATOM 685 C C . THR A 1 90 ? 6.051 -4.875 5.588 1.00 98.69 90 THR A C 1
ATOM 687 O O . THR A 1 90 ? 6.601 -5.280 4.563 1.00 98.69 90 THR A O 1
ATOM 690 N N . GLN A 1 91 ? 5.562 -5.712 6.508 1.00 98.62 91 GLN A N 1
ATOM 691 C CA . GLN A 1 91 ? 5.637 -7.168 6.377 1.00 98.62 91 GLN A CA 1
ATOM 692 C C . GLN A 1 91 ? 4.827 -7.674 5.180 1.00 98.62 91 GLN A C 1
ATOM 694 O O . GLN A 1 91 ? 5.303 -8.531 4.434 1.00 98.62 91 GLN A O 1
ATOM 699 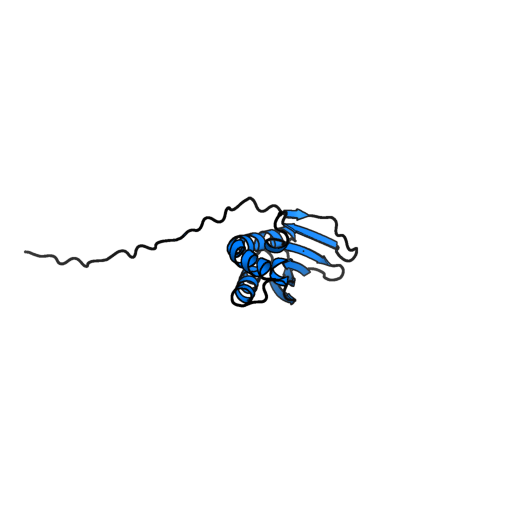N N . ALA A 1 92 ? 3.625 -7.138 4.961 1.00 98.62 92 ALA A N 1
ATOM 700 C CA . ALA A 1 92 ? 2.794 -7.497 3.817 1.00 98.62 92 ALA A CA 1
ATOM 701 C C . ALA A 1 92 ? 3.502 -7.221 2.481 1.00 98.62 92 ALA A C 1
ATOM 703 O O . ALA A 1 92 ? 3.496 -8.072 1.592 1.00 98.62 92 ALA A O 1
ATOM 704 N N . LEU A 1 93 ? 4.157 -6.064 2.355 1.00 98.75 93 LEU A N 1
ATOM 705 C CA . LEU A 1 93 ? 4.919 -5.694 1.163 1.00 98.75 93 LEU A CA 1
ATOM 706 C C . LEU A 1 93 ? 6.178 -6.549 0.988 1.00 98.75 93 LEU A C 1
ATOM 708 O O . LEU A 1 93 ? 6.449 -7.013 -0.114 1.00 98.75 93 LEU A O 1
ATOM 712 N N . GLN A 1 94 ? 6.927 -6.809 2.063 1.00 98.62 94 GLN A N 1
ATOM 713 C CA . GLN A 1 94 ? 8.132 -7.649 2.012 1.00 98.62 94 GLN A CA 1
ATOM 714 C C . GLN A 1 94 ? 7.834 -9.090 1.581 1.00 98.62 94 GLN A C 1
ATOM 716 O O . GLN A 1 94 ? 8.675 -9.731 0.954 1.00 98.62 94 GLN A O 1
ATOM 721 N N . ASN A 1 95 ? 6.642 -9.592 1.905 1.00 98.19 95 ASN A N 1
ATOM 722 C CA . ASN A 1 95 ? 6.208 -10.941 1.553 1.00 98.19 95 ASN A CA 1
ATOM 723 C C . ASN A 1 95 ? 5.597 -11.044 0.146 1.00 98.19 95 ASN A C 1
ATOM 725 O O . ASN A 1 95 ? 5.304 -12.154 -0.304 1.00 98.19 95 ASN A O 1
ATOM 729 N N . ALA A 1 96 ? 5.380 -9.924 -0.552 1.00 97.81 96 ALA A N 1
ATOM 730 C CA . ALA A 1 96 ? 4.838 -9.945 -1.904 1.00 97.81 96 ALA A CA 1
ATOM 731 C C . ALA A 1 96 ? 5.860 -10.523 -2.898 1.00 97.81 96 ALA A C 1
ATOM 733 O O . ALA A 1 96 ? 7.039 -10.161 -2.909 1.00 97.81 96 ALA A O 1
ATOM 734 N N . GLU A 1 97 ? 5.405 -11.432 -3.762 1.00 97.06 97 GLU A N 1
ATOM 735 C CA . GLU A 1 97 ? 6.275 -12.097 -4.731 1.00 97.06 97 GLU A CA 1
ATOM 736 C C . GLU A 1 97 ? 6.945 -11.083 -5.671 1.00 97.06 97 GLU A C 1
ATOM 738 O O . GLU A 1 97 ? 6.293 -10.219 -6.260 1.00 97.06 97 GLU A O 1
ATOM 743 N N . GLY A 1 98 ? 8.265 -11.205 -5.820 1.00 96.56 98 GLY A N 1
ATOM 744 C CA . GLY A 1 98 ? 9.066 -10.333 -6.679 1.00 96.56 98 GLY A CA 1
ATOM 745 C C . GLY A 1 98 ? 9.569 -9.054 -6.007 1.00 96.56 98 GLY A C 1
ATOM 746 O O . GLY A 1 98 ? 10.399 -8.371 -6.609 1.00 96.56 98 GLY A O 1
ATOM 747 N N . VAL A 1 99 ? 9.142 -8.751 -4.774 1.00 98.12 99 VAL A N 1
ATOM 748 C CA . VAL A 1 99 ? 9.699 -7.650 -3.975 1.00 98.12 99 VAL A CA 1
ATOM 749 C C . VAL A 1 99 ? 11.102 -8.000 -3.481 1.00 98.12 99 VAL A C 1
ATOM 751 O O . VAL A 1 99 ? 11.366 -9.111 -3.024 1.00 98.12 99 VAL A O 1
ATOM 754 N N . THR A 1 100 ? 12.020 -7.040 -3.577 1.00 97.81 100 THR A N 1
ATOM 755 C CA . THR A 1 100 ? 13.418 -7.177 -3.135 1.00 97.81 100 THR A CA 1
ATOM 756 C C . THR A 1 100 ? 13.798 -6.190 -2.039 1.00 97.81 100 THR A C 1
ATOM 758 O O . THR A 1 100 ? 14.727 -6.458 -1.277 1.00 97.81 100 THR A O 1
ATOM 761 N N . ALA A 1 101 ? 13.095 -5.061 -1.936 1.00 97.69 101 ALA A N 1
ATOM 762 C CA . ALA A 1 101 ? 13.267 -4.100 -0.855 1.00 97.69 101 ALA A CA 1
ATOM 763 C C . ALA 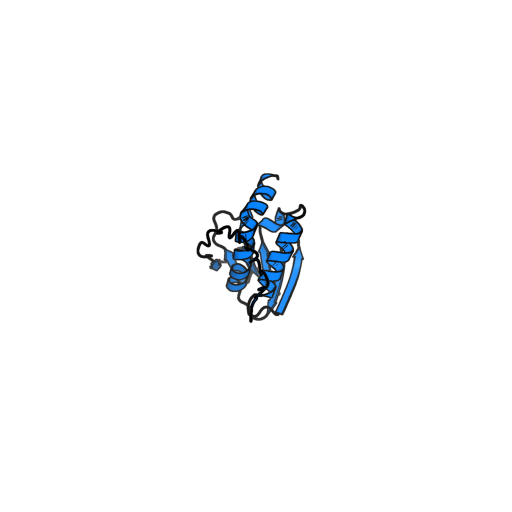A 1 101 ? 11.979 -3.312 -0.608 1.00 97.69 101 ALA A C 1
ATOM 765 O O . ALA A 1 101 ? 11.226 -3.026 -1.540 1.00 97.69 101 ALA A O 1
ATOM 766 N N . VAL A 1 102 ? 11.782 -2.927 0.652 1.00 98.38 102 VAL A N 1
ATOM 767 C CA . VAL A 1 102 ? 10.724 -2.025 1.111 1.00 98.38 102 VAL A CA 1
ATOM 768 C C . VAL A 1 102 ? 11.381 -0.972 1.998 1.00 98.38 102 VAL A C 1
ATOM 770 O O . VAL A 1 102 ? 12.132 -1.321 2.910 1.00 98.38 102 VAL A O 1
ATOM 773 N N . LEU A 1 103 ? 11.128 0.300 1.712 1.00 96.75 103 LEU A N 1
ATOM 774 C CA . LEU A 1 103 ? 11.586 1.452 2.482 1.00 96.75 103 LEU A CA 1
ATOM 775 C C . LEU A 1 103 ? 10.361 2.265 2.892 1.00 96.75 103 LEU A C 1
AT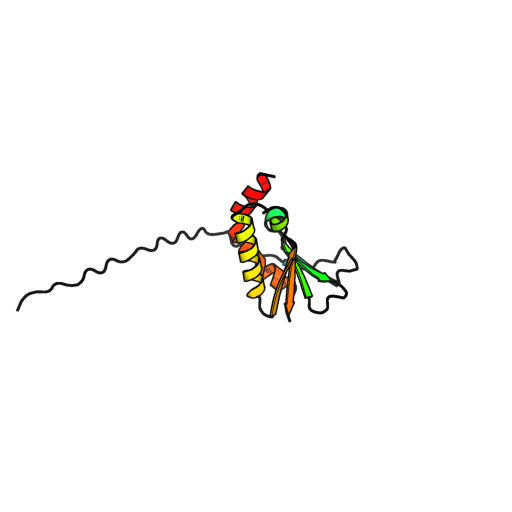OM 777 O O . LEU A 1 103 ? 9.461 2.461 2.084 1.00 96.75 103 LEU A O 1
ATOM 781 N N . HIS A 1 104 ? 10.333 2.745 4.126 1.00 94.38 104 HIS A N 1
ATOM 782 C CA . HIS A 1 104 ? 9.313 3.686 4.584 1.00 94.38 104 HIS A CA 1
ATOM 783 C C . HIS A 1 104 ? 9.833 5.104 4.331 1.00 94.38 104 HIS A C 1
ATOM 785 O O . HIS A 1 104 ? 10.899 5.451 4.843 1.00 94.38 104 HIS A O 1
ATOM 791 N N . GLU A 1 105 ? 9.164 5.867 3.464 1.00 92.19 105 GLU A N 1
ATOM 792 C CA . GLU A 1 105 ? 9.610 7.209 3.046 1.00 92.19 105 GLU A CA 1
ATOM 793 C C . GLU A 1 105 ? 8.929 8.310 3.860 1.00 92.19 105 GLU A C 1
ATOM 795 O O . GLU A 1 105 ? 9.605 9.194 4.386 1.00 92.19 105 GLU A O 1
ATOM 800 N N . ASP A 1 106 ? 7.611 8.217 4.005 1.00 91.81 106 ASP A N 1
ATOM 801 C CA . ASP A 1 106 ? 6.794 9.078 4.860 1.00 91.81 106 ASP A CA 1
ATOM 802 C C . ASP A 1 106 ? 5.727 8.225 5.548 1.00 91.81 106 ASP A C 1
ATOM 804 O O . ASP A 1 106 ? 5.570 7.052 5.214 1.00 91.81 106 ASP A O 1
ATOM 808 N N . ARG A 1 107 ? 4.987 8.784 6.509 1.00 91.38 107 ARG A N 1
ATOM 809 C CA . ARG A 1 107 ? 4.058 8.052 7.379 1.00 91.38 107 ARG A CA 1
ATOM 810 C C . ARG A 1 107 ? 3.135 7.124 6.590 1.00 91.38 107 ARG A C 1
ATOM 812 O O . ARG A 1 107 ? 2.998 5.965 6.974 1.00 91.38 107 ARG A O 1
ATOM 819 N N . GLU A 1 108 ? 2.593 7.607 5.484 1.00 96.69 108 GLU A N 1
ATOM 820 C CA . GLU A 1 108 ? 1.658 6.905 4.615 1.00 96.69 108 GLU A CA 1
ATOM 821 C C . GLU A 1 108 ? 2.260 6.341 3.320 1.00 96.69 108 GLU A C 1
ATOM 823 O O . GLU A 1 108 ? 1.526 5.737 2.537 1.00 96.69 108 GLU A O 1
ATOM 828 N N . VAL A 1 109 ? 3.576 6.476 3.105 1.00 97.88 109 VAL A N 1
ATOM 829 C CA . VAL A 1 109 ? 4.249 6.094 1.853 1.00 97.88 109 VAL A CA 1
ATOM 830 C C . VAL A 1 109 ? 5.359 5.070 2.076 1.00 97.88 109 VAL A C 1
ATOM 832 O O . VAL A 1 109 ? 6.345 5.306 2.779 1.00 97.88 109 VAL A O 1
ATOM 835 N N . TRP A 1 110 ? 5.252 3.950 1.362 1.00 98.50 110 TRP A N 1
ATOM 836 C CA . TRP A 1 110 ? 6.302 2.944 1.237 1.00 98.50 110 TRP A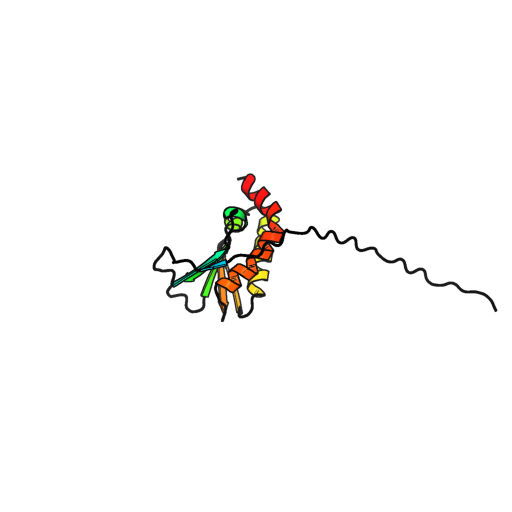 CA 1
ATOM 837 C C . TRP A 1 110 ? 6.861 2.922 -0.183 1.00 98.50 110 TRP A C 1
ATOM 839 O O . TRP A 1 110 ? 6.115 2.800 -1.150 1.00 98.50 110 TRP A O 1
ATOM 849 N N . ILE A 1 111 ? 8.185 2.948 -0.311 1.00 98.06 111 ILE A N 1
ATOM 850 C CA . ILE A 1 111 ? 8.888 2.683 -1.566 1.00 98.06 111 ILE A CA 1
ATOM 851 C C . ILE A 1 111 ? 9.192 1.194 -1.665 1.00 98.06 111 ILE A C 1
ATOM 853 O O . ILE A 1 111 ? 9.860 0.620 -0.802 1.00 98.06 111 ILE A O 1
ATOM 857 N N . VAL A 1 112 ? 8.741 0.569 -2.746 1.00 98.44 112 VAL A N 1
ATOM 858 C CA . VAL A 1 112 ? 8.906 -0.860 -3.004 1.00 98.44 112 VAL A CA 1
ATOM 859 C C . VAL A 1 112 ? 9.699 -1.072 -4.284 1.00 98.44 112 VAL A C 1
ATOM 861 O O . VAL A 1 112 ? 9.377 -0.511 -5.329 1.00 98.44 112 VAL A O 1
ATOM 864 N N . ARG A 1 113 ? 10.728 -1.917 -4.211 1.00 97.69 113 ARG A N 1
ATOM 865 C CA . ARG A 1 113 ? 11.574 -2.303 -5.350 1.00 97.69 113 ARG A CA 1
ATOM 866 C C . ARG A 1 113 ? 11.402 -3.773 -5.688 1.00 97.69 113 ARG A C 1
ATOM 868 O O . ARG A 1 113 ? 11.173 -4.598 -4.802 1.00 97.69 113 ARG A O 1
ATOM 875 N N . GLY A 1 114 ? 11.610 -4.097 -6.961 1.00 95.50 114 GLY A N 1
ATOM 876 C CA . GLY A 1 114 ? 11.673 -5.469 -7.456 1.00 95.50 114 GLY A CA 1
ATOM 877 C C . GLY A 1 114 ? 10.824 -5.700 -8.702 1.00 95.50 114 GLY A C 1
ATOM 878 O O . GLY A 1 114 ? 10.177 -4.794 -9.225 1.00 95.50 114 GLY A O 1
ATOM 879 N N . ASN A 1 115 ? 10.815 -6.943 -9.183 1.00 95.81 115 ASN A N 1
ATOM 880 C CA . ASN A 1 115 ? 9.998 -7.342 -10.327 1.00 95.81 115 ASN A CA 1
ATOM 881 C C . ASN A 1 115 ? 8.576 -7.684 -9.862 1.00 95.81 115 ASN A C 1
ATOM 883 O O . ASN A 1 115 ? 8.178 -8.848 -9.835 1.00 95.81 115 ASN A O 1
ATOM 887 N N . VAL A 1 116 ? 7.835 -6.654 -9.459 1.00 95.88 116 VAL A N 1
ATOM 888 C CA . VAL A 1 116 ? 6.481 -6.755 -8.905 1.00 95.88 116 VAL A CA 1
ATOM 889 C C . VAL A 1 116 ? 5.517 -5.846 -9.668 1.00 95.88 116 VAL A C 1
ATOM 891 O O . VAL A 1 116 ? 5.899 -4.818 -10.235 1.00 95.88 116 VAL A O 1
ATOM 894 N N . ARG A 1 117 ? 4.241 -6.236 -9.707 1.00 96.38 117 ARG A N 1
ATOM 895 C CA . ARG A 1 117 ? 3.157 -5.454 -10.317 1.00 96.38 117 ARG A CA 1
ATOM 896 C C . ARG A 1 117 ? 2.432 -4.645 -9.243 1.00 96.38 117 ARG A C 1
ATOM 898 O O . ARG A 1 117 ? 2.161 -5.192 -8.180 1.00 96.38 117 ARG A O 1
ATOM 905 N N . GLY A 1 118 ? 2.014 -3.418 -9.559 1.00 97.38 118 GLY A N 1
ATOM 906 C CA . GLY A 1 118 ? 1.241 -2.573 -8.637 1.00 97.38 118 GLY A CA 1
ATOM 907 C C . GLY A 1 118 ? -0.001 -3.270 -8.068 1.00 97.38 118 GLY A C 1
ATOM 908 O O . GLY A 1 118 ? -0.216 -3.241 -6.863 1.00 97.38 118 GLY A O 1
ATOM 909 N N . GLU A 1 119 ? -0.748 -4.014 -8.896 1.00 98.19 119 GLU A N 1
ATOM 910 C CA . GLU A 1 119 ? -1.890 -4.818 -8.426 1.00 98.19 119 GLU A CA 1
ATOM 911 C C . GLU A 1 119 ? -1.514 -5.775 -7.281 1.00 98.19 119 GLU A C 1
ATOM 913 O O . GLU A 1 119 ? -2.249 -5.895 -6.303 1.00 98.19 119 GLU A O 1
ATOM 918 N N . ALA A 1 120 ? -0.367 -6.451 -7.392 1.00 98.19 120 ALA A N 1
ATOM 919 C CA . ALA A 1 120 ? 0.078 -7.419 -6.395 1.00 98.19 120 ALA A CA 1
ATOM 920 C C . ALA A 1 120 ? 0.437 -6.741 -5.065 1.00 98.19 120 ALA A C 1
ATOM 922 O O . ALA A 1 120 ? 0.154 -7.309 -4.016 1.00 98.19 120 ALA A O 1
ATOM 923 N N . LEU A 1 121 ? 0.984 -5.52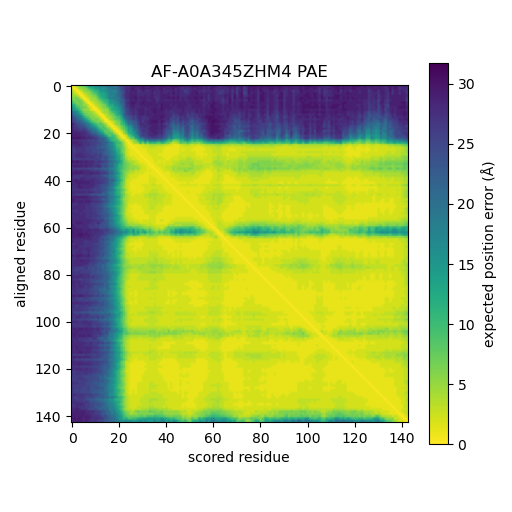1 -5.110 1.00 98.69 121 LEU A N 1
ATOM 924 C CA . LEU A 1 121 ? 1.283 -4.718 -3.920 1.00 98.69 121 LEU A CA 1
ATOM 925 C C . LEU A 1 121 ? 0.005 -4.279 -3.196 1.00 98.69 121 LEU A C 1
ATOM 927 O O . LEU A 1 121 ? -0.109 -4.429 -1.983 1.00 98.69 121 LEU A O 1
ATOM 931 N N . VAL A 1 122 ? -0.999 -3.799 -3.936 1.00 98.69 122 VAL A N 1
ATOM 932 C CA . VAL A 1 122 ? -2.296 -3.446 -3.334 1.00 98.69 122 VAL A CA 1
ATOM 933 C C . VAL A 1 122 ? -2.940 -4.681 -2.698 1.00 98.69 122 VAL A C 1
ATOM 935 O O . VAL A 1 122 ? -3.407 -4.637 -1.559 1.00 98.69 122 VAL A O 1
ATOM 938 N N . ARG A 1 123 ? -2.929 -5.817 -3.410 1.00 98.25 123 ARG A N 1
ATOM 939 C CA . ARG A 1 123 ? -3.480 -7.084 -2.908 1.00 98.25 123 ARG A CA 1
ATOM 940 C C . ARG A 1 123 ? -2.735 -7.626 -1.695 1.00 98.25 123 ARG A C 1
ATOM 942 O O . ARG A 1 123 ? -3.373 -8.273 -0.873 1.00 98.25 123 ARG A O 1
ATOM 949 N N . SER A 1 124 ? -1.425 -7.408 -1.584 1.00 98.31 124 SER A N 1
ATOM 950 C CA . SER A 1 124 ? -0.662 -7.895 -0.435 1.00 98.31 124 SER A CA 1
ATOM 951 C C . SER A 1 124 ? -0.988 -7.109 0.831 1.00 98.31 124 SER A C 1
ATOM 953 O O . SER A 1 124 ? -1.085 -7.710 1.895 1.00 98.31 124 SER A O 1
ATOM 955 N N . VAL A 1 125 ? -1.205 -5.793 0.724 1.00 98.69 125 VAL A N 1
ATOM 956 C CA . VAL A 1 125 ? -1.496 -4.922 1.876 1.00 98.69 125 VAL A CA 1
ATOM 957 C C . VAL A 1 125 ? -2.951 -5.013 2.332 1.00 98.69 125 VAL A C 1
ATOM 959 O O . VAL A 1 125 ? -3.209 -4.989 3.533 1.00 98.69 125 VAL A O 1
ATOM 962 N N . ALA A 1 126 ? -3.911 -5.148 1.413 1.00 98.44 126 ALA A N 1
ATOM 963 C CA . ALA A 1 126 ? -5.335 -5.077 1.752 1.00 98.44 126 ALA A CA 1
ATOM 964 C C . ALA A 1 126 ? -5.780 -6.005 2.914 1.00 98.44 126 ALA A C 1
ATOM 966 O O . ALA A 1 126 ? -6.482 -5.516 3.799 1.00 98.44 126 ALA A O 1
ATOM 967 N N . PRO A 1 127 ? -5.332 -7.277 3.013 1.00 97.56 127 PRO A N 1
ATOM 968 C CA . PRO A 1 127 ? -5.678 -8.142 4.144 1.00 97.56 127 PRO A CA 1
ATOM 969 C C . PRO A 1 127 ? -5.150 -7.655 5.500 1.00 97.56 127 PRO A C 1
ATOM 971 O O . PRO A 1 127 ? -5.773 -7.917 6.527 1.00 97.56 127 PRO A O 1
ATOM 974 N N . ALA A 1 128 ? -4.007 -6.960 5.523 1.00 97.69 128 ALA A N 1
ATOM 975 C CA . ALA A 1 128 ? -3.471 -6.379 6.752 1.00 97.69 128 ALA A CA 1
ATOM 976 C C . ALA A 1 128 ? -4.393 -5.267 7.268 1.00 97.69 128 ALA A C 1
ATOM 978 O O . ALA A 1 128 ? -4.697 -5.226 8.459 1.00 97.69 128 ALA A O 1
ATOM 979 N N . LEU A 1 129 ? -4.914 -4.429 6.367 1.00 97.75 129 LEU A N 1
ATOM 980 C CA . LEU A 1 129 ? -5.889 -3.400 6.731 1.00 97.75 129 LEU A CA 1
ATOM 981 C C . LEU A 1 129 ? -7.227 -4.002 7.162 1.00 97.75 129 LEU A C 1
ATOM 983 O O . LEU A 1 129 ? -7.777 -3.574 8.170 1.00 97.75 129 LEU A O 1
ATOM 987 N N . ASP A 1 130 ? -7.710 -5.046 6.484 1.00 97.50 130 ASP A N 1
ATOM 988 C CA . ASP A 1 130 ? -8.945 -5.747 6.877 1.00 97.50 130 ASP A CA 1
ATOM 989 C C . ASP A 1 130 ? -8.851 -6.355 8.283 1.00 97.50 130 ASP A C 1
ATOM 991 O O . ASP A 1 130 ? -9.847 -6.466 9.000 1.00 97.50 130 ASP A O 1
ATOM 995 N N . HIS A 1 131 ? -7.652 -6.775 8.693 1.00 96.88 131 HIS A N 1
ATOM 996 C CA . HIS A 1 131 ? -7.417 -7.276 10.043 1.00 96.88 131 HIS A CA 1
ATOM 997 C C . HIS A 1 131 ? -7.441 -6.156 11.091 1.00 96.88 131 HIS A C 1
ATOM 999 O O . HIS A 1 131 ? -7.875 -6.378 12.221 1.00 96.88 131 HIS A O 1
ATOM 1005 N N . MET A 1 132 ? -6.995 -4.960 10.711 1.00 96.62 132 MET A N 1
ATOM 1006 C CA . MET A 1 132 ? -6.866 -3.798 11.591 1.00 96.62 132 MET A CA 1
ATOM 1007 C C . MET A 1 132 ? -8.067 -2.848 11.554 1.00 96.62 132 MET A C 1
ATOM 1009 O O . MET A 1 132 ? -8.116 -1.916 12.354 1.00 96.62 132 MET A O 1
ATOM 1013 N N . GLN A 1 133 ? -9.032 -3.084 10.661 1.00 96.06 133 GLN A N 1
ATOM 1014 C CA . GLN A 1 133 ? -10.110 -2.155 10.318 1.00 96.06 133 GLN A CA 1
ATOM 1015 C C . GLN A 1 133 ? -10.738 -1.470 11.538 1.00 96.06 133 GLN A C 1
ATOM 1017 O O . GLN A 1 133 ? -10.762 -0.249 11.610 1.00 96.06 133 GLN A O 1
ATOM 1022 N N . ARG A 1 134 ? -11.165 -2.243 12.543 1.00 95.12 134 ARG A N 1
ATOM 1023 C CA . ARG A 1 134 ? -11.851 -1.697 13.729 1.00 95.12 134 ARG A CA 1
ATOM 1024 C C . ARG A 1 134 ? -10.994 -0.783 14.596 1.00 95.12 134 ARG A C 1
ATOM 1026 O O . ARG A 1 134 ? -11.528 0.085 15.282 1.00 95.12 134 ARG A O 1
ATOM 1033 N N . ASP A 1 135 ? -9.694 -1.041 14.665 1.00 94.88 135 ASP A N 1
ATOM 1034 C CA . ASP A 1 135 ? -8.792 -0.202 15.450 1.00 94.88 135 ASP A CA 1
ATOM 1035 C C . ASP A 1 135 ? -8.442 1.072 14.677 1.00 94.88 135 ASP A C 1
ATOM 1037 O O . ASP A 1 135 ? -8.370 2.139 15.280 1.00 94.88 135 ASP A O 1
ATOM 1041 N N . LEU A 1 136 ? -8.333 0.981 13.348 1.00 96.06 136 LEU A N 1
ATOM 1042 C CA . LEU A 1 136 ? -8.153 2.135 12.465 1.00 96.06 136 LEU A CA 1
ATOM 1043 C C . LEU A 1 136 ? -9.388 3.048 12.448 1.00 96.06 136 LEU A C 1
ATOM 1045 O O . LEU A 1 136 ? -9.235 4.258 12.583 1.00 96.06 136 LEU A O 1
ATOM 1049 N N . GLU A 1 137 ? -10.598 2.483 12.361 1.00 95.69 137 GLU A N 1
ATOM 1050 C CA . GLU A 1 137 ? -11.869 3.221 12.460 1.00 95.69 137 GLU A CA 1
ATOM 1051 C C . GLU A 1 137 ? -11.925 4.051 13.742 1.00 95.69 137 GLU A C 1
ATOM 1053 O O . GLU A 1 137 ? -12.159 5.254 13.689 1.00 95.69 137 GLU A O 1
ATOM 1058 N N . ARG A 1 138 ? -11.620 3.429 14.888 1.00 93.44 138 ARG A N 1
ATOM 1059 C CA . ARG A 1 138 ? -11.606 4.117 16.185 1.00 93.44 138 ARG A CA 1
ATOM 1060 C C . ARG A 1 138 ? -10.632 5.292 16.190 1.00 93.44 138 ARG A C 1
ATOM 1062 O O . ARG A 1 138 ? -10.974 6.361 16.669 1.00 93.44 138 ARG A O 1
ATOM 1069 N N . THR A 1 139 ? -9.427 5.097 15.654 1.00 89.38 139 THR A N 1
ATOM 1070 C CA . THR A 1 139 ? -8.422 6.164 15.599 1.00 89.38 139 THR A CA 1
ATOM 1071 C C . THR A 1 139 ? -8.839 7.314 14.683 1.00 89.38 139 THR A C 1
ATOM 1073 O O . THR A 1 139 ? -8.523 8.457 14.990 1.00 89.38 139 THR A O 1
ATOM 1076 N N . ILE A 1 140 ? -9.535 7.037 13.579 1.00 88.75 140 ILE A N 1
ATOM 1077 C CA . ILE A 1 140 ? -9.976 8.067 12.629 1.00 88.75 140 ILE A CA 1
ATOM 1078 C C . ILE A 1 140 ? -11.195 8.840 13.155 1.00 88.75 140 ILE A C 1
ATOM 1080 O O . ILE A 1 140 ? -11.266 10.049 12.961 1.00 88.75 140 ILE A O 1
ATOM 1084 N N . GLU A 1 141 ? -12.133 8.180 13.840 1.00 85.12 141 GLU A N 1
ATOM 1085 C CA . GLU A 1 141 ? -13.314 8.830 14.438 1.00 85.12 141 GLU A CA 1
ATOM 1086 C C . GLU A 1 141 ? -12.965 9.830 15.555 1.00 85.12 141 GLU A C 1
ATOM 1088 O O . GLU A 1 141 ? -13.738 10.754 15.811 1.00 85.12 141 GLU A O 1
ATOM 1093 N N . ASP A 1 142 ? -11.814 9.652 16.208 1.00 77.38 142 ASP A N 1
ATOM 1094 C CA . ASP A 1 142 ? -11.350 10.485 17.323 1.00 77.38 142 ASP A CA 1
ATOM 1095 C C . ASP A 1 142 ? -10.596 11.768 16.876 1.00 77.38 142 ASP A C 1
ATOM 1097 O O . ASP A 1 142 ? -10.133 12.532 17.732 1.00 77.38 142 ASP A O 1
ATOM 1101 N N . LEU A 1 143 ? -10.473 12.022 15.563 1.00 74.44 143 LEU A N 1
ATOM 1102 C CA . LEU A 1 143 ? -9.813 13.204 14.967 1.00 74.44 143 LEU A CA 1
ATOM 1103 C C . LEU A 1 143 ? -10.750 14.409 14.781 1.00 74.44 143 LEU A C 1
ATOM 1105 O O . LEU A 1 143 ? -10.280 15.545 15.041 1.00 74.44 143 LEU A O 1
#

Foldseek 3Di:
DDDDDDDDDDDDDDPDPPPDLPCDPFDKDWDDDPDPQWPTKMWTDDPPCQQQTWMWTDGPPNPQKIKIFRNLLVQQPDPPSQVLLVVLLLVLLCPQPFWDDWDDDDSGIIITGGPDDRRSSSVSNRVSSSVCRVVSVVSNVVD

Secondary structure (DSSP, 8-state):
---------------------------EEEE--SSTTEEEEEEE--S-HHHH-EEEEEETT-TTEEEEEEHHHHH--STTHHHHHHHHHHHHHHTSTTEEEEEEEETTEEEEEES--HHHHHHHHHHHHHHHHHHHHHHHHT-

pLDDT: mean 87.33, std 18.77, range [37.91, 98.75]